Protein AF-A0A2T4MWD7-F1 (afdb_monomer_lite)

pLDDT: mean 83.99, std 10.73, range [50.56, 94.06]

Radius of gyration: 27.9 Å; chains: 1; bounding box: 57×41×71 Å

Structure (mmCIF, N/CA/C/O backbone):
data_AF-A0A2T4MWD7-F1
#
_entry.id   AF-A0A2T4MWD7-F1
#
loop_
_atom_site.group_PDB
_atom_site.id
_atom_site.type_symbol
_atom_site.label_atom_id
_atom_site.label_alt_id
_atom_site.label_comp_id
_atom_site.label_asym_id
_atom_site.label_entity_id
_atom_site.label_seq_id
_atom_site.pdbx_PDB_ins_code
_atom_site.Cartn_x
_atom_site.Cartn_y
_atom_site.Cartn_z
_atom_site.occupancy
_atom_site.B_iso_or_equiv
_atom_site.auth_seq_id
_atom_site.auth_comp_id
_atom_site.auth_asym_id
_atom_site.auth_atom_id
_atom_site.pdbx_PDB_model_num
ATOM 1 N N . MET A 1 1 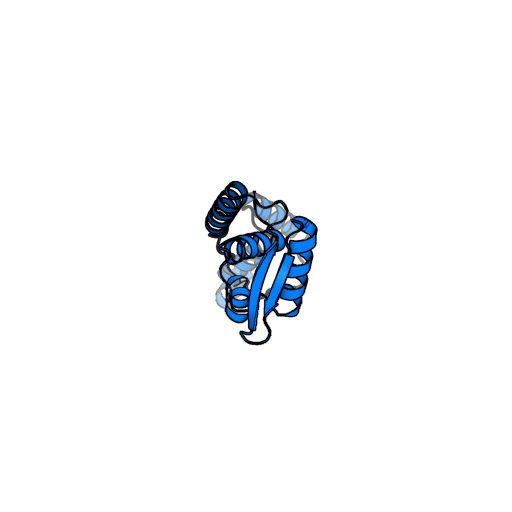? -6.418 10.142 -11.401 1.00 56.19 1 MET A N 1
ATOM 2 C CA . MET A 1 1 ? -5.243 10.464 -10.544 1.00 56.19 1 MET A CA 1
ATOM 3 C C . MET A 1 1 ? -4.955 9.234 -9.703 1.00 56.19 1 MET A C 1
ATOM 5 O O . MET A 1 1 ? -5.845 8.794 -8.987 1.00 56.19 1 MET A O 1
ATOM 9 N N . LYS A 1 2 ? -3.748 8.664 -9.788 1.00 75.88 2 LYS A N 1
ATOM 10 C CA . LYS A 1 2 ? -3.423 7.422 -9.076 1.00 75.88 2 LYS A CA 1
ATOM 11 C C . LYS A 1 2 ? -3.318 7.678 -7.568 1.00 75.88 2 LYS A C 1
ATOM 13 O O . LYS A 1 2 ? -2.532 8.523 -7.147 1.00 75.88 2 LYS A O 1
ATOM 18 N N . LEU A 1 3 ? -4.086 6.944 -6.760 1.00 82.38 3 LEU A N 1
ATOM 19 C CA . LEU A 1 3 ? -3.954 6.984 -5.303 1.00 82.38 3 LEU A CA 1
ATOM 20 C C . LEU A 1 3 ? -2.610 6.378 -4.884 1.00 82.38 3 LEU A C 1
ATOM 22 O O . LEU A 1 3 ? -2.203 5.325 -5.382 1.00 82.38 3 LEU A O 1
ATOM 26 N N . SER A 1 4 ? -1.936 7.021 -3.934 1.00 88.06 4 SER A N 1
ATOM 27 C CA . SER A 1 4 ? -0.777 6.429 -3.264 1.00 88.06 4 SER A CA 1
ATOM 28 C C . SER A 1 4 ? -1.198 5.261 -2.368 1.00 88.06 4 SER A C 1
ATOM 30 O O . SER A 1 4 ? -2.319 5.211 -1.861 1.00 88.06 4 SER A O 1
ATOM 32 N N . THR A 1 5 ? -0.272 4.345 -2.080 1.00 86.75 5 THR A N 1
ATOM 33 C CA . THR A 1 5 ? -0.523 3.213 -1.171 1.00 86.75 5 THR A CA 1
ATOM 34 C C . THR A 1 5 ? -0.964 3.671 0.224 1.00 86.75 5 THR A C 1
ATOM 36 O O . THR A 1 5 ? -1.766 2.999 0.870 1.00 86.75 5 THR A O 1
ATOM 39 N N . LYS A 1 6 ? -0.474 4.834 0.683 1.00 89.12 6 LYS A N 1
ATOM 40 C CA . LYS A 1 6 ? -0.935 5.475 1.923 1.00 89.12 6 LYS A CA 1
ATOM 41 C C . LYS A 1 6 ? -2.422 5.834 1.827 1.00 89.12 6 LYS A C 1
ATOM 43 O O . LYS A 1 6 ? -3.205 5.398 2.666 1.00 89.12 6 LYS A O 1
ATOM 48 N N . GLN A 1 7 ? -2.809 6.583 0.794 1.00 90.44 7 GLN A N 1
ATOM 49 C CA . GLN A 1 7 ? -4.192 7.033 0.604 1.00 90.44 7 GLN A CA 1
ATOM 50 C C . GLN A 1 7 ? -5.163 5.859 0.455 1.00 90.44 7 GLN A C 1
ATOM 52 O O . GLN A 1 7 ? -6.233 5.880 1.050 1.00 90.44 7 GLN A O 1
ATOM 57 N N . ILE A 1 8 ? -4.766 4.798 -0.257 1.00 90.69 8 ILE A N 1
ATOM 58 C CA . ILE A 1 8 ? -5.577 3.578 -0.391 1.00 90.69 8 ILE A CA 1
ATOM 59 C C . ILE A 1 8 ? -5.897 2.984 0.985 1.00 90.69 8 ILE A C 1
ATOM 61 O O . ILE A 1 8 ? -7.054 2.676 1.266 1.00 90.69 8 ILE A O 1
ATOM 65 N N . ARG A 1 9 ? -4.891 2.844 1.860 1.00 92.94 9 ARG A N 1
ATOM 66 C CA . ARG A 1 9 ? -5.092 2.289 3.206 1.00 92.94 9 ARG A CA 1
ATOM 67 C C . ARG A 1 9 ? -5.963 3.183 4.079 1.00 92.94 9 ARG A C 1
ATOM 69 O O . ARG A 1 9 ? -6.847 2.666 4.752 1.00 92.94 9 ARG A O 1
ATOM 76 N N . LEU A 1 10 ? -5.750 4.498 4.043 1.00 92.56 10 LEU A N 1
ATOM 77 C CA . LEU A 1 10 ? -6.562 5.444 4.811 1.00 92.56 10 LEU A CA 1
ATOM 78 C C . LEU A 1 10 ? -8.024 5.443 4.360 1.00 92.56 10 LEU A C 1
ATOM 80 O O . LEU A 1 10 ? -8.916 5.386 5.199 1.00 92.56 10 LEU A O 1
ATOM 84 N N . HIS A 1 11 ? -8.278 5.420 3.051 1.00 92.25 11 HIS A N 1
ATOM 85 C CA . HIS A 1 11 ? -9.635 5.338 2.510 1.00 92.25 11 HIS A CA 1
ATOM 86 C C . HIS A 1 11 ? -10.318 4.018 2.883 1.00 92.25 11 HIS A C 1
ATOM 88 O O . HIS A 1 11 ? -11.461 4.028 3.333 1.00 92.25 11 HIS A O 1
ATOM 94 N N . LYS A 1 12 ? -9.616 2.880 2.768 1.00 92.38 12 LYS A N 1
ATOM 95 C CA . LYS A 1 12 ? -10.133 1.578 3.223 1.00 92.38 12 LYS A CA 1
ATOM 96 C C . LYS A 1 12 ? -10.471 1.592 4.719 1.00 92.38 12 LYS A C 1
ATOM 98 O O . LYS A 1 12 ? -11.544 1.139 5.103 1.00 92.38 12 LYS A O 1
ATOM 103 N N . LEU A 1 13 ? -9.584 2.140 5.552 1.00 92.44 13 LEU A N 1
ATOM 104 C CA . LEU A 1 13 ? -9.787 2.236 6.998 1.00 92.44 13 LEU A CA 1
ATOM 105 C C . LEU A 1 13 ? -10.999 3.109 7.353 1.00 92.44 13 LEU A C 1
ATOM 107 O O . LEU A 1 13 ? -11.821 2.701 8.172 1.00 92.44 13 LEU A O 1
ATOM 111 N N . ALA A 1 14 ? -11.139 4.269 6.704 1.00 91.25 14 ALA A N 1
ATOM 112 C CA . ALA A 1 14 ? -12.279 5.165 6.880 1.00 91.25 14 ALA A CA 1
ATOM 113 C C . ALA A 1 14 ? -13.599 4.461 6.542 1.00 91.25 14 ALA A C 1
ATOM 115 O O . ALA A 1 14 ? -14.538 4.485 7.332 1.00 91.25 14 ALA A O 1
ATOM 116 N N . ILE A 1 15 ? -13.651 3.768 5.401 1.00 90.94 15 ILE A N 1
ATOM 117 C CA . ILE A 1 15 ? -14.848 3.043 4.955 1.00 90.94 15 ILE A CA 1
ATOM 118 C C . ILE A 1 15 ? -15.242 1.941 5.947 1.00 90.94 15 ILE A C 1
ATOM 120 O O . ILE A 1 15 ? -16.430 1.766 6.202 1.00 90.94 15 ILE A O 1
ATOM 124 N N . LEU A 1 16 ? -14.271 1.218 6.515 1.00 90.75 16 LEU A N 1
ATOM 125 C CA . LEU A 1 16 ? -14.534 0.148 7.483 1.00 90.75 16 LEU A CA 1
ATOM 126 C C . LEU A 1 16 ? -15.041 0.672 8.832 1.00 90.75 16 LEU A C 1
ATOM 128 O O . LEU A 1 16 ? -15.910 0.052 9.435 1.00 90.75 16 LEU A O 1
ATOM 132 N N . LEU A 1 17 ? -14.479 1.778 9.324 1.00 88.50 17 LEU A N 1
ATOM 133 C CA . LEU A 1 17 ? -14.745 2.275 10.678 1.00 88.50 17 LEU A CA 1
ATOM 134 C C . LEU A 1 17 ? -15.902 3.284 10.744 1.00 88.50 17 LEU A C 1
ATOM 136 O O . LEU A 1 17 ? -16.563 3.391 11.777 1.00 88.50 17 LEU A O 1
ATOM 140 N N . CYS A 1 18 ? -16.184 4.027 9.668 1.00 82.56 18 CYS A N 1
ATOM 141 C CA . CYS A 1 18 ? -17.239 5.049 9.666 1.00 82.56 18 CYS A CA 1
ATOM 142 C C . CYS A 1 18 ? -18.669 4.489 9.660 1.00 82.56 18 CYS A C 1
ATOM 144 O O . CYS A 1 18 ? -19.600 5.255 9.936 1.00 82.56 18 CYS A O 1
ATOM 146 N N . ASP A 1 19 ? -18.834 3.183 9.434 1.00 77.56 19 ASP A N 1
ATOM 147 C CA . ASP A 1 19 ? -20.104 2.456 9.582 1.00 77.56 19 ASP A CA 1
ATOM 148 C C . ASP A 1 19 ? -20.550 2.348 11.058 1.00 77.56 19 ASP A C 1
ATOM 150 O O . ASP A 1 19 ? -21.654 1.916 11.366 1.00 77.56 19 ASP A O 1
ATOM 154 N N . GLY A 1 20 ? -19.694 2.759 12.006 1.00 70.94 20 GLY A N 1
ATOM 155 C CA . GLY A 1 20 ? -19.999 2.797 13.442 1.00 70.94 20 GLY A CA 1
ATOM 156 C C . GLY A 1 20 ? -19.984 1.427 14.123 1.00 70.94 20 GLY A C 1
ATOM 157 O O . GLY A 1 20 ? -20.018 1.351 15.350 1.00 70.94 20 GLY A O 1
ATOM 158 N N . ALA A 1 21 ? -19.883 0.350 13.346 1.00 81.19 21 ALA A N 1
ATOM 159 C CA . ALA A 1 21 ? -19.723 -0.999 13.848 1.00 81.19 21 ALA A CA 1
ATOM 160 C C . ALA A 1 21 ? -18.309 -1.241 14.392 1.00 81.19 21 ALA A C 1
ATOM 162 O O . ALA A 1 21 ? -17.310 -0.679 13.942 1.00 81.19 21 ALA A O 1
ATOM 163 N N . GLU A 1 22 ? -18.234 -2.137 15.365 1.00 87.25 22 GLU A N 1
ATOM 164 C CA . GLU A 1 22 ? -16.977 -2.644 15.887 1.00 87.25 22 GLU A CA 1
ATOM 165 C C . GLU A 1 22 ? -16.356 -3.634 14.891 1.00 87.25 22 GLU A C 1
ATOM 167 O O . GLU A 1 22 ? -16.990 -4.613 14.489 1.00 87.25 22 GLU A O 1
ATOM 172 N N . VAL A 1 23 ? -15.102 -3.402 14.497 1.00 90.69 23 VAL A N 1
ATOM 173 C CA . VAL A 1 23 ? -14.417 -4.212 13.481 1.00 90.69 23 VAL A CA 1
ATOM 174 C C . VAL A 1 23 ? -13.199 -4.899 14.092 1.00 90.69 23 VAL A C 1
ATOM 176 O O . VAL A 1 23 ? -12.322 -4.254 14.660 1.00 90.69 23 VAL A O 1
ATOM 179 N N . LYS A 1 24 ? -13.121 -6.230 13.978 1.00 91.81 24 LYS A N 1
ATOM 180 C CA . LYS A 1 24 ? -11.985 -7.021 14.485 1.00 91.81 24 LYS A CA 1
ATOM 181 C C . LYS A 1 24 ? -10.661 -6.597 13.844 1.00 91.81 24 LYS A C 1
ATOM 183 O O . LYS A 1 24 ? -10.602 -6.394 12.633 1.00 91.81 24 LYS A O 1
ATOM 188 N N . SER A 1 25 ? -9.594 -6.563 14.643 1.00 89.56 25 SER A N 1
ATOM 189 C CA . SER A 1 25 ? -8.232 -6.213 14.213 1.00 89.56 25 SER A CA 1
ATOM 190 C C . SER A 1 25 ? -7.770 -7.032 13.003 1.00 89.56 25 SER A C 1
ATOM 192 O O . SER A 1 25 ? -7.317 -6.478 12.004 1.00 89.56 25 SER A O 1
ATOM 194 N N . GLU A 1 26 ? -7.975 -8.351 13.052 1.00 89.56 26 GLU A N 1
ATOM 195 C CA . GLU A 1 26 ? -7.609 -9.282 11.977 1.00 89.56 26 GLU A CA 1
ATOM 196 C C . GLU A 1 26 ? -8.298 -8.943 10.652 1.00 89.56 26 GLU A C 1
ATOM 198 O O . GLU A 1 26 ? -7.660 -8.945 9.603 1.00 89.56 26 GLU A O 1
ATOM 203 N N . ARG A 1 27 ? -9.586 -8.577 10.703 1.00 91.19 27 ARG A N 1
ATOM 204 C CA . ARG A 1 27 ? -10.356 -8.187 9.516 1.00 91.19 27 ARG A CA 1
ATOM 205 C C . ARG A 1 27 ? -9.820 -6.895 8.907 1.00 91.19 27 ARG A C 1
ATOM 207 O O . ARG A 1 27 ? -9.707 -6.806 7.690 1.00 91.19 27 ARG A O 1
ATOM 214 N N . ILE A 1 28 ? -9.480 -5.909 9.739 1.00 91.44 28 ILE A N 1
ATOM 215 C CA . ILE A 1 28 ? -8.918 -4.641 9.259 1.00 91.44 28 ILE A CA 1
ATOM 216 C C . ILE A 1 28 ? -7.556 -4.888 8.608 1.00 91.44 28 ILE A C 1
ATOM 218 O O . ILE A 1 28 ? -7.326 -4.438 7.490 1.00 91.44 28 ILE A O 1
ATOM 222 N N . MET A 1 29 ? -6.663 -5.631 9.267 1.00 90.06 29 MET A N 1
ATOM 223 C CA . MET A 1 29 ? -5.332 -5.921 8.722 1.00 90.06 29 MET A CA 1
ATOM 224 C C . MET A 1 29 ? -5.394 -6.735 7.424 1.00 90.06 29 MET A C 1
ATOM 226 O O . MET A 1 29 ? -4.625 -6.450 6.507 1.00 90.06 29 MET A O 1
ATOM 230 N N . ALA A 1 30 ? -6.328 -7.688 7.318 1.00 90.06 30 ALA A N 1
ATOM 231 C CA . ALA A 1 30 ? -6.564 -8.444 6.091 1.00 90.06 30 ALA A CA 1
ATOM 232 C C . ALA A 1 30 ? -7.042 -7.538 4.944 1.00 90.06 30 ALA A C 1
ATOM 234 O O . ALA A 1 30 ? -6.477 -7.584 3.857 1.00 90.06 30 ALA A O 1
ATOM 235 N N . GLU A 1 31 ? -8.018 -6.659 5.189 1.00 89.88 31 GLU A N 1
ATOM 236 C CA . GLU A 1 31 ? -8.557 -5.757 4.159 1.00 89.88 31 GLU A CA 1
ATOM 237 C C . GLU A 1 31 ? -7.539 -4.685 3.723 1.00 89.88 31 GLU A C 1
ATOM 239 O O . GLU A 1 31 ? -7.505 -4.263 2.561 1.00 89.88 31 GLU A O 1
ATOM 244 N N . LEU A 1 32 ? -6.695 -4.222 4.652 1.00 90.00 32 LEU A N 1
ATOM 245 C CA . LEU A 1 32 ? -5.624 -3.260 4.383 1.00 90.00 32 LEU A CA 1
ATOM 246 C C . LEU A 1 32 ? -4.355 -3.907 3.803 1.00 90.00 32 LEU A C 1
ATOM 248 O O . LEU A 1 32 ? -3.480 -3.159 3.357 1.00 90.00 32 LEU A O 1
ATOM 252 N N . GLU A 1 33 ? -4.259 -5.242 3.809 1.00 89.25 33 GLU A N 1
ATOM 253 C CA . GLU A 1 33 ? -3.103 -6.031 3.355 1.00 89.25 33 GLU A CA 1
ATOM 254 C C . GLU A 1 33 ? -1.779 -5.525 3.959 1.00 89.25 33 GLU A C 1
ATOM 256 O O . GLU A 1 33 ? -0.793 -5.278 3.259 1.00 89.25 33 GLU A O 1
ATOM 261 N N . CYS A 1 34 ? -1.759 -5.284 5.274 1.00 89.81 34 CYS A N 1
ATOM 262 C CA . CYS A 1 34 ? -0.618 -4.652 5.933 1.00 89.81 34 CYS A CA 1
ATOM 263 C C . CYS A 1 34 ? -0.153 -5.383 7.197 1.00 89.81 34 CYS A C 1
ATOM 265 O O . CYS A 1 34 ? -0.894 -6.113 7.849 1.00 89.81 34 CYS A O 1
ATOM 267 N N . SER A 1 35 ? 1.120 -5.180 7.540 1.00 91.19 35 SER A N 1
ATOM 268 C CA . SER A 1 35 ? 1.722 -5.712 8.762 1.00 91.19 35 SER A CA 1
ATOM 269 C C . SER A 1 35 ? 1.288 -4.907 9.990 1.00 91.19 35 SER A C 1
ATOM 271 O O . SER A 1 35 ? 1.008 -3.713 9.884 1.00 91.19 35 SER A O 1
ATOM 273 N N . ALA A 1 36 ? 1.321 -5.521 11.175 1.00 88.38 36 ALA A N 1
ATOM 274 C CA . ALA A 1 36 ? 1.009 -4.857 12.445 1.00 88.38 36 ALA A CA 1
ATOM 275 C C . ALA A 1 36 ? 1.696 -3.480 12.649 1.00 88.38 36 ALA A C 1
ATOM 277 O O . ALA A 1 36 ? 0.993 -2.522 12.970 1.00 88.38 36 ALA A O 1
ATOM 278 N N . PRO A 1 37 ? 3.017 -3.295 12.406 1.00 92.75 37 PRO A N 1
ATOM 279 C CA . PRO A 1 37 ? 3.638 -1.971 12.538 1.00 92.75 37 PRO A CA 1
ATOM 280 C C . PRO A 1 37 ? 3.101 -0.957 11.517 1.00 92.75 37 PRO A C 1
ATOM 282 O O . PRO A 1 37 ? 2.946 0.225 11.828 1.00 92.75 37 PRO A O 1
ATOM 285 N N . THR A 1 38 ? 2.766 -1.413 10.307 1.00 92.50 38 THR A N 1
ATOM 286 C CA . THR A 1 38 ? 2.159 -0.564 9.272 1.00 92.50 38 THR A CA 1
ATOM 287 C C . THR A 1 38 ? 0.739 -0.166 9.655 1.00 92.50 38 THR A C 1
ATOM 289 O O . THR A 1 38 ? 0.333 0.971 9.414 1.00 92.50 38 THR A O 1
ATOM 292 N N . PHE A 1 39 ? -0.009 -1.070 10.282 1.00 92.75 39 PHE A N 1
ATOM 293 C CA . PHE A 1 39 ? -1.348 -0.795 10.775 1.00 92.75 39 PHE A CA 1
ATOM 294 C C . PHE A 1 39 ? -1.338 0.259 11.889 1.00 92.75 39 PHE A C 1
ATOM 296 O O . PHE A 1 39 ? -2.045 1.258 11.774 1.00 92.75 39 PHE A O 1
ATOM 303 N N . THR A 1 40 ? -0.460 0.130 12.891 1.00 92.19 40 THR A N 1
ATOM 304 C CA . THR A 1 40 ? -0.292 1.146 13.950 1.00 92.19 40 THR A CA 1
ATOM 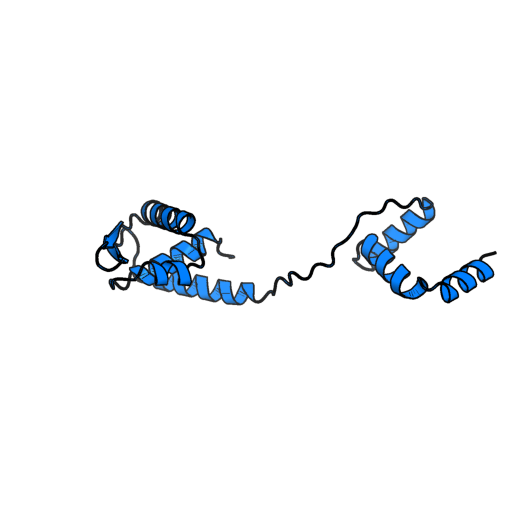305 C C . THR A 1 40 ? 0.055 2.517 13.372 1.00 92.19 40 THR A C 1
ATOM 307 O O . THR A 1 40 ? -0.507 3.534 13.780 1.00 92.19 40 THR A O 1
ATOM 310 N N . ARG A 1 41 ? 0.943 2.555 12.373 1.00 94.06 41 ARG A N 1
ATOM 311 C CA . ARG A 1 41 ? 1.267 3.793 11.657 1.00 94.06 41 ARG A CA 1
ATOM 312 C C . ARG A 1 41 ? 0.057 4.356 10.909 1.00 94.06 41 ARG A C 1
ATOM 314 O O . ARG A 1 41 ? -0.181 5.555 10.977 1.00 94.06 41 ARG A O 1
ATOM 321 N N . THR A 1 42 ? -0.720 3.502 10.247 1.00 93.94 42 THR A N 1
ATOM 322 C CA . THR A 1 42 ? -1.928 3.911 9.513 1.00 93.94 42 THR A CA 1
ATOM 323 C C . THR A 1 42 ? -2.977 4.499 10.461 1.00 93.94 42 THR A C 1
ATOM 325 O O . THR A 1 42 ? -3.583 5.507 10.125 1.00 93.94 42 THR A O 1
ATOM 328 N N . LEU A 1 43 ? -3.151 3.942 11.667 1.00 92.88 43 LEU A N 1
ATOM 329 C CA . LEU A 1 43 ? -4.032 4.514 12.696 1.00 92.88 43 LEU A CA 1
ATOM 330 C C . LEU A 1 43 ? -3.570 5.909 13.139 1.00 92.88 43 LEU A C 1
ATOM 332 O O . LEU A 1 43 ? -4.394 6.808 13.302 1.00 92.88 43 LEU A O 1
ATOM 336 N N . ARG A 1 44 ? -2.256 6.108 13.306 1.00 93.75 44 ARG A N 1
ATOM 337 C CA . ARG A 1 44 ? -1.692 7.421 13.648 1.00 93.75 44 ARG A CA 1
ATOM 338 C C . ARG A 1 44 ? -1.936 8.440 12.537 1.00 93.75 44 ARG A C 1
ATOM 340 O O . ARG A 1 44 ? -2.424 9.528 12.809 1.00 93.75 44 ARG A O 1
ATOM 347 N N . GLU A 1 45 ? -1.657 8.055 11.295 1.00 93.69 45 GLU A N 1
ATOM 348 C CA . GLU A 1 45 ? -1.896 8.885 10.110 1.00 93.69 45 GLU A CA 1
ATOM 349 C C . GLU A 1 45 ? -3.390 9.203 9.940 1.00 93.69 45 GLU A C 1
ATOM 351 O O . GLU A 1 45 ? -3.738 10.321 9.582 1.00 93.69 45 GLU A O 1
ATOM 356 N N . PHE A 1 46 ? -4.282 8.259 10.252 1.00 92.44 46 PHE A N 1
ATOM 357 C CA . PHE A 1 46 ? -5.730 8.468 10.219 1.00 92.44 46 PHE A CA 1
ATOM 358 C C . PHE A 1 46 ? -6.187 9.517 11.241 1.00 92.44 46 PHE A C 1
ATOM 360 O O . PHE A 1 46 ? -7.001 10.382 10.916 1.00 92.44 46 PHE A O 1
ATOM 367 N N . LYS A 1 47 ? -5.607 9.495 12.448 1.00 92.12 47 LYS A N 1
ATOM 368 C CA . LYS A 1 47 ? -5.836 10.532 13.461 1.00 92.12 47 LYS A CA 1
ATOM 369 C C . LYS A 1 47 ? -5.278 11.890 13.033 1.00 92.12 47 LYS A C 1
ATOM 371 O O . LYS A 1 47 ? -5.968 12.891 13.179 1.00 92.12 47 LYS A O 1
ATOM 376 N N . GLU A 1 48 ? -4.054 11.930 12.513 1.00 92.12 48 GLU A N 1
ATOM 377 C CA . GLU A 1 48 ? -3.398 13.168 12.068 1.00 92.12 48 GLU A CA 1
ATOM 378 C C . GLU A 1 48 ? -4.129 13.827 10.886 1.00 92.12 48 GLU A C 1
ATOM 380 O O . GLU A 1 48 ? -4.266 15.045 10.854 1.00 92.12 48 GLU A O 1
ATOM 385 N N . GLU A 1 49 ? -4.603 13.034 9.922 1.00 91.12 49 GLU A N 1
ATOM 386 C CA . GLU A 1 49 ? -5.168 13.537 8.664 1.00 91.12 49 GLU A CA 1
ATOM 387 C C . GLU A 1 49 ? -6.639 13.945 8.794 1.00 91.12 49 GLU A C 1
ATOM 389 O O . GLU A 1 49 ? -7.054 14.936 8.198 1.00 91.12 49 GLU A O 1
ATOM 394 N N . TYR A 1 50 ? -7.422 13.211 9.590 1.00 89.81 50 TYR A N 1
ATOM 395 C CA . TYR A 1 50 ? -8.869 13.424 9.691 1.00 89.81 50 TYR A CA 1
ATOM 396 C C . TYR A 1 50 ? -9.336 13.893 11.073 1.00 89.81 50 TYR A C 1
ATOM 398 O O . TYR A 1 50 ? -10.526 14.142 11.263 1.00 89.81 50 TYR A O 1
ATOM 406 N N . GLY A 1 51 ? -8.445 13.968 12.067 1.00 88.50 51 GLY A N 1
ATOM 407 C CA . GLY A 1 51 ? -8.841 14.193 13.461 1.00 88.50 51 GLY A CA 1
ATOM 408 C C . GLY A 1 51 ? -9.704 13.060 14.030 1.00 88.50 51 GLY A C 1
ATOM 409 O O . GLY A 1 51 ? -10.403 13.255 15.022 1.00 88.50 51 GLY A O 1
ATOM 410 N N . ALA A 1 52 ? -9.703 11.893 13.381 1.00 89.88 52 ALA A N 1
ATOM 411 C CA . ALA A 1 52 ? -10.533 10.761 13.756 1.00 89.88 52 ALA A CA 1
ATOM 412 C C . ALA A 1 52 ? -9.907 9.985 14.924 1.00 89.88 52 ALA A C 1
ATOM 414 O O . ALA A 1 52 ? -8.697 9.750 14.964 1.00 89.88 52 ALA A O 1
ATOM 415 N N . GLU A 1 53 ? -10.733 9.549 15.872 1.00 89.94 53 GLU A N 1
ATOM 416 C CA . GLU A 1 53 ? -10.276 8.806 17.048 1.00 89.94 53 GLU A CA 1
ATOM 417 C C . GLU A 1 53 ? -10.838 7.391 17.058 1.00 89.94 53 GLU A C 1
ATOM 419 O O . GLU A 1 53 ? -12.050 7.185 16.975 1.00 89.94 53 GLU A O 1
ATOM 424 N N . VAL A 1 54 ? -9.944 6.410 17.189 1.00 90.81 54 VAL A N 1
ATOM 425 C CA . VAL A 1 54 ? -10.267 4.981 17.169 1.00 90.81 54 VAL A CA 1
ATOM 426 C C . VAL A 1 54 ? -9.853 4.360 18.501 1.00 90.81 54 VAL A C 1
ATOM 428 O O . VAL A 1 54 ? -8.692 4.464 18.897 1.00 90.81 54 VAL A O 1
ATOM 431 N N . ALA A 1 55 ? -10.783 3.691 19.183 1.00 90.31 55 ALA A N 1
ATOM 432 C CA . ALA A 1 55 ? -10.487 2.910 20.383 1.00 90.31 55 ALA A CA 1
ATOM 433 C C . ALA A 1 55 ? -10.232 1.449 20.037 1.00 90.31 55 ALA A C 1
ATOM 435 O O . ALA A 1 55 ? -10.922 0.872 19.198 1.00 90.31 55 ALA A O 1
ATOM 436 N N . TYR A 1 56 ? -9.296 0.841 20.763 1.00 92.25 56 TYR A N 1
ATOM 437 C CA . TYR A 1 56 ? -9.085 -0.599 20.757 1.00 92.25 56 TYR A CA 1
ATOM 438 C C . TYR A 1 56 ? -9.783 -1.247 21.955 1.00 92.25 56 TYR A C 1
ATOM 440 O O . TYR A 1 56 ? -9.485 -0.923 23.107 1.00 92.25 56 TYR A O 1
ATOM 448 N N . LYS A 1 57 ? -10.679 -2.200 21.700 1.00 90.12 57 LYS A N 1
ATOM 449 C CA . LYS A 1 57 ? -11.284 -3.036 22.737 1.00 90.12 57 LYS A CA 1
ATOM 450 C C . LYS A 1 57 ? -10.486 -4.324 22.872 1.00 90.12 57 LYS A C 1
ATOM 452 O O . LYS A 1 57 ? -10.544 -5.212 22.027 1.00 90.12 57 LYS A O 1
ATOM 457 N N . LYS A 1 58 ? -9.759 -4.448 23.985 1.00 89.12 58 LYS A N 1
ATOM 458 C CA . LYS A 1 58 ? -8.902 -5.613 24.261 1.00 89.12 58 LYS A CA 1
ATOM 459 C C . LYS A 1 58 ? -9.691 -6.923 24.387 1.00 89.12 58 LYS A C 1
ATOM 461 O O . LYS A 1 58 ? -9.184 -7.955 23.967 1.00 89.12 58 LYS A O 1
ATOM 466 N N . ALA A 1 59 ? -10.909 -6.876 24.934 1.00 86.00 59 ALA A N 1
ATOM 467 C CA . ALA A 1 59 ? -11.742 -8.060 25.167 1.00 86.00 59 ALA A CA 1
ATOM 468 C C . ALA A 1 59 ? -12.185 -8.751 23.865 1.00 86.00 59 ALA A C 1
ATOM 470 O O . ALA A 1 59 ? -12.213 -9.973 23.790 1.00 86.00 59 ALA A O 1
ATOM 471 N N . SER A 1 60 ? -12.497 -7.966 22.837 1.00 85.25 60 SER A N 1
ATOM 472 C CA . SER A 1 60 ? -12.978 -8.433 21.533 1.00 85.25 60 SER A CA 1
ATOM 473 C C . SER A 1 60 ? -11.937 -8.301 20.417 1.00 85.25 60 SER A C 1
ATOM 475 O O . SER A 1 60 ? -12.227 -8.635 19.268 1.00 85.25 60 SER A O 1
ATOM 477 N N . GLN A 1 61 ? -10.728 -7.832 20.754 1.00 90.00 61 GLN A N 1
ATOM 478 C CA . GLN A 1 61 ? -9.619 -7.571 19.831 1.00 90.00 61 GLN A CA 1
ATOM 479 C C . GLN A 1 61 ? -10.053 -6.766 18.601 1.00 90.00 61 GLN A C 1
ATOM 481 O O . GLN A 1 61 ? -9.753 -7.099 17.451 1.00 90.00 61 GLN A O 1
ATOM 486 N N . SER A 1 62 ? -10.798 -5.698 18.845 1.00 90.38 62 SER A N 1
ATOM 487 C CA . SER A 1 62 ? -11.491 -4.942 17.811 1.00 90.38 62 SER A CA 1
ATOM 488 C C . SER A 1 62 ? -11.258 -3.447 17.948 1.00 90.38 62 SER A C 1
ATOM 490 O O . SER A 1 62 ? -10.824 -2.945 18.987 1.00 90.38 62 SER A O 1
ATOM 492 N N . TYR A 1 63 ? -11.562 -2.737 16.872 1.00 91.56 63 TYR A N 1
ATOM 493 C CA . TYR A 1 63 ? -11.483 -1.296 16.791 1.00 91.56 63 TYR A CA 1
ATOM 494 C C . TYR A 1 63 ? -12.870 -0.713 16.569 1.00 91.56 63 TYR A C 1
ATOM 496 O O . TYR A 1 63 ? -13.663 -1.231 15.782 1.00 91.56 63 TYR A O 1
ATOM 504 N N . VAL A 1 64 ? -13.147 0.377 17.273 1.00 91.00 64 VAL A N 1
ATOM 505 C CA . VAL A 1 64 ? -14.379 1.150 17.137 1.00 91.00 64 VAL A CA 1
ATOM 506 C C . VAL A 1 64 ? -14.030 2.616 16.941 1.00 91.00 64 VAL A C 1
ATOM 508 O O . VAL A 1 64 ? -13.121 3.143 17.588 1.00 91.00 64 VAL A O 1
ATOM 511 N N . LEU A 1 65 ? -14.746 3.273 16.034 1.00 90.69 65 LEU A N 1
ATOM 512 C CA . LEU A 1 65 ? -14.607 4.703 15.817 1.00 90.69 65 LEU A CA 1
ATOM 513 C C . LEU A 1 65 ? -15.333 5.457 16.934 1.00 90.69 65 LEU A C 1
ATOM 515 O O . LEU A 1 65 ? -16.543 5.319 17.085 1.00 90.69 65 LEU A O 1
ATOM 519 N N . ILE A 1 66 ? -14.591 6.239 17.714 1.00 89.06 66 ILE A N 1
ATOM 520 C CA . ILE A 1 66 ? -15.145 7.090 18.775 1.00 89.06 66 ILE A CA 1
ATOM 521 C C . ILE A 1 66 ? -15.532 8.448 18.196 1.00 89.06 66 ILE A C 1
ATOM 523 O O . ILE A 1 66 ? -16.605 8.968 18.483 1.00 89.06 66 ILE A O 1
ATOM 527 N N . ASN A 1 67 ? -14.653 9.014 17.368 1.00 87.69 67 ASN A N 1
ATOM 528 C CA . ASN A 1 67 ? -14.847 10.323 16.765 1.00 87.69 67 ASN A CA 1
ATOM 529 C C . ASN A 1 67 ? -14.534 10.260 15.270 1.00 87.69 67 ASN A C 1
ATOM 531 O O . ASN A 1 67 ? -13.468 9.788 14.872 1.00 87.69 67 ASN A O 1
ATOM 535 N N . LYS A 1 68 ? -15.470 10.745 14.450 1.00 84.00 68 LYS A N 1
ATOM 536 C CA . LYS A 1 68 ? -15.335 10.822 12.989 1.00 84.00 68 LYS A CA 1
ATOM 537 C C . LYS A 1 68 ? -14.447 11.988 12.536 1.00 84.00 68 LYS A C 1
ATOM 539 O O . LYS A 1 68 ? -14.008 11.987 11.389 1.00 84.00 68 LYS A O 1
ATOM 544 N N . GLY A 1 69 ? -14.150 12.942 13.420 1.00 88.12 69 GLY A N 1
ATOM 545 C CA . GLY A 1 69 ? -13.348 14.116 13.092 1.00 88.12 69 GLY A CA 1
ATOM 546 C C . GLY A 1 69 ? -14.013 14.939 11.988 1.00 88.12 69 GLY A C 1
ATOM 547 O O . GLY A 1 69 ? -15.185 15.289 12.107 1.00 88.12 69 GLY A O 1
ATOM 548 N N . VAL A 1 70 ? -13.279 15.215 10.909 1.00 87.38 70 VAL A N 1
ATOM 549 C CA . VAL A 1 70 ? -13.782 15.986 9.754 1.00 87.38 70 VAL A CA 1
ATOM 550 C C . VAL A 1 70 ? -14.440 15.130 8.664 1.00 87.38 70 VAL A C 1
ATOM 552 O O . VAL A 1 70 ? -14.883 15.678 7.662 1.00 87.38 70 VAL A O 1
ATOM 555 N N . ILE A 1 71 ? -14.504 13.803 8.830 1.00 86.00 71 ILE A N 1
ATOM 556 C CA . ILE A 1 71 ? -15.025 12.900 7.794 1.00 86.00 71 ILE A CA 1
ATOM 557 C C . ILE A 1 71 ? -16.549 13.021 7.708 1.00 86.00 71 ILE A C 1
ATOM 559 O O . ILE A 1 71 ? -17.263 12.614 8.631 1.00 86.00 71 ILE A O 1
ATOM 563 N N . ILE A 1 72 ? -17.050 13.500 6.567 1.00 86.62 72 ILE A N 1
ATOM 564 C CA . ILE A 1 72 ? -18.486 13.524 6.257 1.00 86.62 72 ILE A CA 1
ATOM 565 C C . ILE A 1 72 ? -18.898 12.343 5.370 1.00 86.62 72 ILE A C 1
ATOM 567 O O . ILE A 1 72 ? -18.080 11.713 4.701 1.00 86.62 72 ILE A O 1
ATOM 571 N N . SER A 1 73 ? -20.198 12.034 5.325 1.00 84.50 73 SER A N 1
ATOM 572 C CA . SER A 1 73 ? -20.720 10.921 4.513 1.00 84.50 73 SER A CA 1
ATOM 573 C C . SER A 1 73 ? -20.378 11.058 3.023 1.00 84.50 73 SER A C 1
ATOM 575 O O . SER A 1 73 ? -20.091 10.057 2.369 1.00 84.50 73 SER A O 1
ATOM 577 N N . GLN A 1 74 ? -20.331 12.291 2.503 1.00 86.88 74 GLN A N 1
ATOM 578 C CA . GLN A 1 74 ? -19.921 12.562 1.120 1.00 86.88 74 GLN A CA 1
ATOM 579 C C . GLN A 1 74 ? -18.458 12.175 0.867 1.00 86.88 74 GLN A C 1
ATOM 581 O O . GLN A 1 74 ? -18.143 11.640 -0.196 1.00 86.88 74 GLN A O 1
ATOM 586 N N . ASP A 1 75 ? -17.569 12.371 1.845 1.00 86.81 75 ASP A N 1
ATOM 587 C CA . ASP A 1 75 ? -16.166 11.978 1.714 1.00 86.81 75 ASP A CA 1
ATOM 588 C C . ASP A 1 75 ? -16.038 10.462 1.605 1.00 86.81 75 ASP A C 1
ATOM 590 O O . ASP A 1 75 ? -15.259 9.964 0.797 1.00 86.81 75 ASP A O 1
ATOM 594 N N . ILE A 1 76 ? -16.839 9.708 2.363 1.00 88.69 76 ILE A N 1
ATOM 595 C CA . ILE A 1 76 ? -16.848 8.241 2.298 1.00 88.69 76 ILE A CA 1
ATOM 596 C C . ILE A 1 76 ? -17.274 7.751 0.912 1.00 88.69 76 ILE A C 1
ATOM 598 O O . ILE A 1 76 ? -16.668 6.823 0.370 1.00 88.69 76 ILE A O 1
ATOM 602 N N . GLU A 1 77 ? -18.289 8.371 0.311 1.00 89.00 77 GLU A N 1
ATOM 603 C CA . GLU A 1 77 ? -18.709 8.049 -1.055 1.00 89.00 77 GLU A CA 1
ATOM 604 C C . GLU A 1 77 ? -17.612 8.373 -2.072 1.00 89.00 77 GLU A C 1
ATOM 606 O O . GLU A 1 77 ? -17.278 7.529 -2.908 1.00 89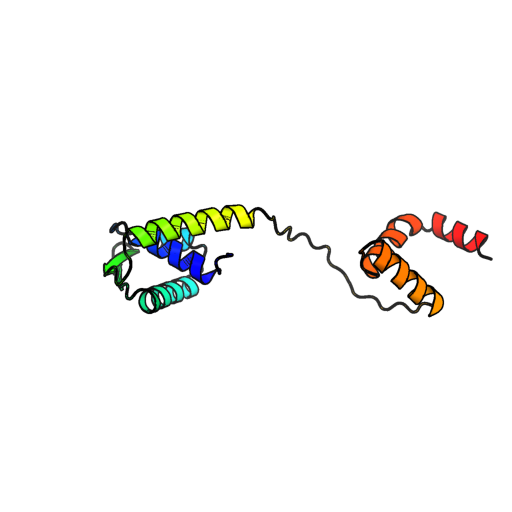.00 77 GLU A O 1
ATOM 611 N N . GLN A 1 78 ? -16.972 9.539 -1.954 1.00 88.81 78 GLN A N 1
ATOM 612 C CA . GLN A 1 78 ? -15.840 9.908 -2.807 1.00 88.81 78 GLN A CA 1
ATOM 613 C C . GLN A 1 78 ? -14.655 8.947 -2.643 1.00 88.81 78 GLN A C 1
ATOM 615 O O . GLN A 1 78 ? -14.052 8.535 -3.634 1.00 88.81 78 GLN A O 1
ATOM 620 N N . MET A 1 79 ? -14.329 8.538 -1.415 1.00 90.50 79 MET A N 1
ATOM 621 C CA . MET A 1 79 ? -13.275 7.560 -1.135 1.00 90.50 79 MET A CA 1
ATOM 622 C C . MET A 1 79 ? -13.578 6.206 -1.790 1.00 90.50 79 MET A C 1
ATOM 624 O O . MET A 1 79 ? -12.685 5.610 -2.397 1.00 90.50 79 MET A O 1
ATOM 628 N N . LYS A 1 80 ? -14.835 5.738 -1.730 1.00 89.25 80 LYS A N 1
ATOM 629 C CA . LYS A 1 80 ? -15.276 4.506 -2.410 1.00 89.25 80 LYS A CA 1
ATOM 630 C C . LYS A 1 80 ? -15.095 4.604 -3.925 1.00 89.25 80 LYS A C 1
ATOM 632 O O . LYS A 1 80 ? -14.549 3.677 -4.525 1.00 89.25 80 LYS A O 1
ATOM 637 N N . GLN A 1 81 ? -15.498 5.723 -4.532 1.00 88.31 81 GLN A N 1
ATOM 638 C CA . GLN A 1 81 ? -15.339 5.942 -5.973 1.00 88.31 81 GLN A CA 1
ATOM 639 C C . GLN A 1 81 ? -13.863 5.967 -6.384 1.00 88.31 81 GLN A C 1
ATOM 641 O O . GLN A 1 81 ? -13.463 5.228 -7.282 1.00 88.31 81 GLN A O 1
ATOM 646 N N . ARG A 1 82 ? -13.017 6.705 -5.656 1.00 88.12 82 ARG A N 1
ATOM 647 C CA . ARG A 1 82 ? -11.571 6.771 -5.933 1.00 88.12 82 ARG A CA 1
ATOM 648 C C . ARG A 1 82 ? -10.883 5.408 -5.811 1.00 88.12 82 ARG A C 1
ATOM 650 O O . ARG A 1 82 ? -9.987 5.098 -6.594 1.00 88.12 82 ARG A O 1
ATOM 657 N N . LEU A 1 83 ? -11.296 4.567 -4.858 1.00 88.06 83 LEU A N 1
ATOM 658 C CA . LEU A 1 83 ? -10.795 3.191 -4.751 1.00 88.06 83 LEU A CA 1
ATOM 659 C C . LEU A 1 83 ? -11.230 2.323 -5.939 1.00 88.06 83 LEU A C 1
ATOM 661 O O . LEU A 1 83 ? -10.440 1.510 -6.422 1.00 88.06 83 LEU A O 1
ATOM 665 N N . LEU A 1 84 ? -12.465 2.488 -6.418 1.00 86.19 84 LEU A N 1
ATOM 666 C CA . LEU A 1 84 ? -12.980 1.755 -7.574 1.00 86.19 84 LEU A CA 1
ATOM 667 C C . LEU A 1 84 ? -12.254 2.155 -8.867 1.00 86.19 84 LEU A C 1
ATOM 669 O O . LEU A 1 84 ? -11.858 1.285 -9.643 1.00 86.19 84 LEU A O 1
ATOM 673 N N . GLU A 1 85 ? -12.032 3.451 -9.076 1.00 83.50 85 GLU A N 1
ATOM 674 C CA . GLU A 1 85 ? -11.249 3.986 -10.197 1.00 83.50 85 GLU A CA 1
ATOM 675 C C . GLU A 1 85 ? -9.803 3.481 -10.163 1.00 83.50 85 GLU A C 1
ATOM 677 O O . GLU A 1 85 ? -9.284 3.011 -11.174 1.00 83.50 85 GLU A O 1
ATOM 682 N N . ASN A 1 86 ? -9.174 3.469 -8.983 1.00 81.06 86 ASN A N 1
ATOM 683 C CA . ASN A 1 86 ? -7.813 2.963 -8.832 1.00 81.06 86 ASN A CA 1
ATOM 684 C C . ASN A 1 86 ? -7.691 1.463 -9.147 1.00 81.06 86 ASN A C 1
ATOM 686 O O . ASN A 1 86 ? -6.696 1.047 -9.740 1.00 81.06 86 ASN A O 1
ATOM 690 N N . LYS A 1 87 ? -8.699 0.649 -8.801 1.00 75.50 87 LYS A N 1
ATOM 691 C CA . LYS A 1 87 ? -8.746 -0.769 -9.199 1.00 75.50 87 LYS A CA 1
ATOM 692 C C . LYS A 1 87 ? -8.830 -0.926 -10.720 1.00 75.50 87 LYS A C 1
ATOM 694 O O . LYS A 1 87 ? -8.127 -1.766 -11.268 1.00 75.50 87 LYS A O 1
ATOM 699 N N . LYS A 1 88 ? -9.636 -0.101 -11.399 1.00 69.31 88 LYS A N 1
ATOM 700 C CA . LYS A 1 88 ? -9.756 -0.118 -12.868 1.00 69.31 88 LYS A CA 1
ATOM 701 C C . LYS A 1 88 ? -8.448 0.289 -13.557 1.00 69.31 88 LYS A C 1
ATOM 703 O O . LYS A 1 88 ? -8.049 -0.367 -14.511 1.00 69.31 88 LYS A O 1
ATOM 708 N N . GLU A 1 89 ? -7.757 1.315 -13.054 1.00 60.44 89 GLU A N 1
ATOM 709 C CA . GLU A 1 89 ? -6.451 1.752 -13.580 1.00 60.44 89 GLU A CA 1
ATOM 710 C C . GLU A 1 89 ? -5.324 0.729 -13.312 1.00 60.44 89 GLU A C 1
ATOM 712 O O . GLU A 1 89 ? -4.409 0.581 -14.124 1.00 60.44 89 GLU A O 1
ATOM 717 N N . ASN A 1 90 ? -5.381 -0.012 -12.198 1.00 55.69 90 ASN A N 1
ATOM 718 C CA . ASN A 1 90 ? -4.395 -1.047 -11.853 1.00 55.69 90 ASN A CA 1
ATOM 719 C C . ASN A 1 90 ? -4.606 -2.389 -12.585 1.00 55.69 90 ASN A C 1
ATOM 721 O O . ASN A 1 90 ? -3.812 -3.305 -12.384 1.00 55.69 90 ASN A O 1
ATOM 725 N N . ASN A 1 91 ? -5.596 -2.504 -13.480 1.00 52.56 91 ASN A N 1
ATOM 726 C CA . ASN A 1 91 ? -5.699 -3.641 -14.407 1.00 52.56 91 ASN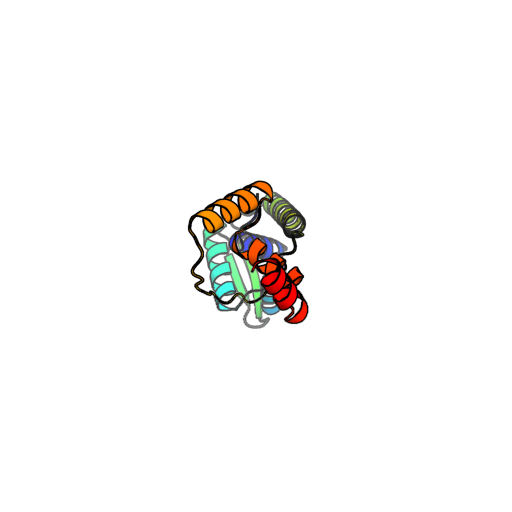 A CA 1
ATOM 727 C C . ASN A 1 91 ? -4.556 -3.682 -15.443 1.00 52.56 91 ASN A C 1
ATOM 729 O O . ASN A 1 91 ? -4.448 -4.645 -16.200 1.00 52.56 91 ASN A O 1
ATOM 733 N N . ASN A 1 92 ? -3.664 -2.685 -15.455 1.00 51.88 92 ASN A N 1
ATOM 734 C CA . ASN A 1 92 ? -2.340 -2.820 -16.056 1.00 51.88 92 ASN A CA 1
ATOM 735 C C . ASN A 1 92 ? -1.496 -3.777 -15.205 1.00 51.88 92 ASN A C 1
ATOM 737 O O . ASN A 1 92 ? -0.737 -3.363 -14.328 1.00 51.88 92 ASN A O 1
ATOM 741 N N . VAL A 1 93 ? -1.675 -5.071 -15.474 1.00 52.66 93 VAL A N 1
ATOM 742 C CA . VAL A 1 93 ? -0.914 -6.193 -14.924 1.00 52.66 93 VAL A CA 1
ATOM 743 C C . VAL A 1 93 ? 0.579 -5.869 -14.977 1.00 52.66 93 VAL A C 1
ATOM 745 O O . VAL A 1 93 ? 1.213 -5.920 -16.031 1.00 52.66 93 VAL A O 1
ATOM 748 N N . VAL A 1 94 ? 1.167 -5.543 -13.827 1.00 56.59 94 VAL A N 1
ATOM 749 C CA . VAL A 1 94 ? 2.621 -5.530 -13.685 1.00 56.59 94 VAL A CA 1
ATOM 750 C C . VAL A 1 94 ? 3.047 -6.990 -13.661 1.00 56.59 94 VAL A C 1
ATOM 752 O O . VAL A 1 94 ? 2.973 -7.660 -12.636 1.00 56.59 94 VAL A O 1
ATOM 755 N N . ASN A 1 95 ? 3.432 -7.502 -14.825 1.00 50.91 95 ASN A N 1
ATOM 756 C CA . ASN A 1 95 ? 3.896 -8.870 -14.977 1.00 50.91 95 ASN A CA 1
ATOM 757 C C . ASN A 1 95 ? 5.313 -8.973 -14.378 1.00 50.91 95 ASN A C 1
ATOM 759 O O . ASN A 1 95 ? 6.300 -8.579 -15.002 1.00 50.91 95 ASN A O 1
ATOM 763 N N . ILE A 1 96 ? 5.422 -9.446 -13.133 1.00 55.62 96 ILE A N 1
ATOM 764 C CA . ILE A 1 96 ? 6.693 -9.618 -12.400 1.00 55.62 96 ILE A CA 1
ATOM 765 C C . ILE A 1 96 ? 7.367 -10.940 -12.812 1.00 55.62 96 ILE A C 1
ATOM 767 O O . ILE A 1 96 ? 7.850 -11.709 -11.990 1.00 55.62 96 ILE A O 1
ATOM 771 N N . ALA A 1 97 ? 7.414 -11.211 -14.112 1.00 57.03 97 ALA A N 1
ATOM 772 C CA . ALA A 1 97 ? 8.254 -12.245 -14.701 1.00 57.03 97 ALA A CA 1
ATOM 773 C C . ALA A 1 97 ? 9.317 -11.559 -15.564 1.00 57.03 97 ALA A C 1
ATOM 775 O O . ALA A 1 97 ? 9.392 -11.756 -16.774 1.00 57.03 97 ALA A O 1
ATOM 776 N N . LYS A 1 98 ? 10.121 -10.672 -14.960 1.00 59.91 98 LYS A N 1
ATOM 777 C CA . LYS A 1 98 ? 11.292 -10.134 -15.660 1.00 59.91 98 LYS A CA 1
ATOM 778 C C . LYS A 1 98 ? 12.342 -11.246 -15.739 1.00 59.91 98 LYS A C 1
ATOM 780 O O . LYS A 1 98 ? 12.757 -11.733 -14.686 1.00 59.91 98 LYS A O 1
ATOM 785 N N . PRO A 1 99 ? 12.791 -11.648 -16.940 1.00 66.12 99 PRO A N 1
ATOM 786 C CA . PRO A 1 99 ? 13.896 -12.587 -17.061 1.00 66.12 99 PRO A CA 1
ATOM 787 C C . PRO A 1 99 ? 15.137 -11.992 -16.388 1.00 66.12 99 PRO A C 1
ATOM 789 O O . PRO A 1 99 ? 15.430 -10.803 -16.550 1.00 66.12 99 PRO A O 1
ATOM 792 N N . GLN A 1 100 ? 15.854 -12.803 -15.608 1.00 74.50 100 GLN A N 1
ATOM 793 C CA . GLN A 1 100 ? 17.093 -12.364 -14.973 1.00 74.50 100 GLN A CA 1
ATOM 794 C C . GLN A 1 100 ? 18.135 -12.071 -16.058 1.00 74.50 100 GLN A C 1
ATOM 796 O O . GLN A 1 100 ? 18.550 -12.969 -16.790 1.00 74.50 100 GLN A O 1
ATOM 801 N N . LYS A 1 101 ? 18.555 -10.807 -16.171 1.00 79.94 101 LYS A N 1
ATOM 802 C CA . LYS A 1 101 ? 19.609 -10.386 -17.101 1.00 79.94 101 LYS A CA 1
ATOM 803 C C . LYS A 1 101 ? 20.945 -10.323 -16.365 1.00 79.94 101 LYS A C 1
ATOM 805 O O . LYS A 1 101 ? 21.039 -9.700 -15.310 1.00 79.94 101 LYS A O 1
ATOM 810 N N . LYS A 1 102 ? 21.987 -10.927 -16.939 1.00 81.19 102 LYS A N 1
ATOM 811 C CA . LYS A 1 102 ? 23.376 -10.795 -16.475 1.00 81.19 102 LYS A CA 1
ATOM 812 C C . LYS A 1 102 ? 24.090 -9.768 -17.351 1.00 81.19 102 LYS A C 1
ATOM 814 O O . LYS A 1 102 ? 24.034 -9.882 -18.573 1.00 81.19 102 LYS A O 1
ATOM 819 N N . SER A 1 103 ? 24.754 -8.774 -16.757 1.00 85.00 103 SER A N 1
ATOM 820 C CA . SER A 1 103 ? 25.546 -7.828 -17.550 1.00 85.00 103 SER A CA 1
ATOM 821 C C . SER A 1 103 ? 26.776 -8.523 -18.125 1.00 85.00 103 SER A C 1
ATOM 823 O O . SER A 1 103 ? 27.510 -9.192 -17.396 1.00 85.00 103 SER A O 1
ATOM 825 N N . ILE A 1 104 ? 27.016 -8.313 -19.413 1.00 83.75 104 ILE A N 1
ATOM 826 C CA . ILE A 1 104 ? 28.222 -8.746 -20.113 1.00 83.75 104 ILE A CA 1
ATOM 827 C C . ILE A 1 104 ? 28.863 -7.530 -20.778 1.00 83.75 104 ILE A C 1
ATOM 829 O O . ILE A 1 104 ? 28.159 -6.636 -21.250 1.00 83.75 104 ILE A O 1
ATOM 833 N N . SER A 1 105 ? 30.191 -7.509 -20.818 1.00 86.00 105 SER A N 1
ATOM 834 C CA . SER A 1 105 ? 30.954 -6.519 -21.577 1.00 86.00 105 SER A CA 1
ATOM 835 C C . SER A 1 105 ? 31.411 -7.165 -22.877 1.00 86.00 105 SER A C 1
ATOM 837 O O . SER A 1 105 ? 32.028 -8.227 -22.847 1.00 86.00 105 SER A O 1
ATOM 839 N N . VAL A 1 106 ? 31.099 -6.537 -24.010 1.00 84.00 106 VAL A N 1
ATOM 840 C CA . VAL A 1 106 ? 31.494 -7.011 -25.341 1.00 84.00 106 VAL A CA 1
ATOM 841 C C . VAL A 1 106 ? 32.172 -5.866 -26.077 1.00 84.00 106 VAL A C 1
ATOM 843 O O . VAL A 1 106 ? 31.631 -4.761 -26.142 1.00 84.00 106 VAL A O 1
ATOM 846 N N . SER A 1 107 ? 33.349 -6.137 -26.632 1.00 87.62 107 SER A N 1
ATOM 847 C CA . SER A 1 107 ? 34.046 -5.209 -27.518 1.00 87.62 107 SER A CA 1
ATOM 848 C C . SER A 1 107 ? 33.568 -5.431 -28.948 1.00 87.62 107 SER A C 1
ATOM 850 O O . SER A 1 107 ? 33.624 -6.549 -29.451 1.00 87.62 107 SER A O 1
ATOM 852 N N . ILE A 1 108 ? 33.096 -4.368 -29.594 1.00 88.00 108 ILE A N 1
ATOM 853 C CA . ILE A 1 108 ? 32.684 -4.368 -31.000 1.00 88.00 108 ILE A CA 1
ATOM 854 C C . ILE A 1 108 ? 33.244 -3.133 -31.698 1.00 88.00 108 ILE A C 1
ATOM 856 O O . ILE A 1 108 ? 33.464 -2.099 -31.060 1.00 88.00 108 ILE A O 1
ATOM 860 N N . ASP A 1 109 ? 33.423 -3.223 -33.012 1.00 92.00 109 ASP A N 1
ATOM 861 C CA . ASP A 1 109 ? 33.903 -2.105 -33.816 1.00 92.00 109 ASP A CA 1
ATOM 862 C C . ASP A 1 109 ? 32.981 -0.886 -33.729 1.00 92.00 109 ASP A C 1
ATOM 864 O O . ASP A 1 109 ? 31.749 -0.984 -33.721 1.00 92.00 109 ASP A O 1
ATOM 868 N N . PHE A 1 110 ? 33.587 0.303 -33.751 1.00 86.94 110 PHE A N 1
ATOM 869 C CA . PHE A 1 110 ? 32.864 1.572 -33.657 1.00 86.94 110 PHE A CA 1
ATOM 870 C C . PHE A 1 110 ? 31.798 1.732 -34.755 1.00 86.94 110 PHE A C 1
ATOM 872 O O . PHE A 1 110 ? 30.691 2.212 -34.495 1.00 86.94 110 PHE A O 1
ATOM 879 N N . LYS A 1 111 ? 32.101 1.281 -35.981 1.00 90.81 111 LYS A N 1
ATOM 880 C CA . LYS A 1 111 ? 31.158 1.301 -37.112 1.00 90.81 111 LYS A CA 1
ATOM 881 C C . LYS A 1 111 ? 29.929 0.428 -36.836 1.00 90.81 111 LYS A C 1
ATOM 883 O O . LYS A 1 111 ? 28.806 0.884 -37.053 1.00 90.81 111 LYS A O 1
ATOM 888 N N . LEU A 1 112 ? 30.141 -0.771 -36.294 1.00 88.12 112 LEU A N 1
ATOM 889 C CA . LEU A 1 112 ? 29.079 -1.717 -35.951 1.00 88.12 112 LEU A CA 1
ATOM 890 C C . LEU A 1 112 ? 28.211 -1.183 -34.801 1.00 88.12 112 LEU A C 1
ATOM 892 O O . LEU A 1 112 ? 26.986 -1.237 -34.861 1.00 88.12 112 LEU A O 1
ATOM 896 N N . SER A 1 113 ? 28.832 -0.569 -33.789 1.00 89.31 113 SER A N 1
ATOM 897 C CA . SER A 1 113 ? 28.122 0.101 -32.690 1.00 89.31 113 SER A CA 1
ATOM 898 C C .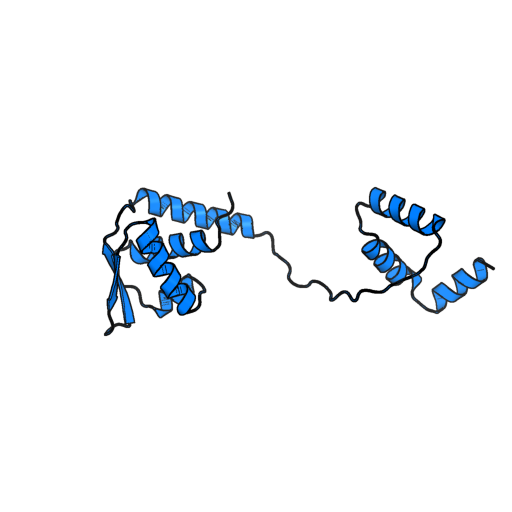 SER A 1 113 ? 27.216 1.235 -33.191 1.00 89.31 113 SER A C 1
ATOM 900 O O . SER A 1 113 ? 26.073 1.380 -32.748 1.00 89.31 113 SER A O 1
ATOM 902 N N . LYS A 1 114 ? 27.674 2.021 -34.176 1.00 91.31 114 LYS A N 1
ATOM 903 C CA . LYS A 1 114 ? 26.860 3.073 -34.806 1.00 91.31 114 LYS A CA 1
ATOM 904 C C . LYS A 1 114 ? 25.670 2.500 -35.584 1.00 91.31 114 LYS A C 1
ATOM 906 O O . LYS A 1 114 ? 24.578 3.057 -35.499 1.00 91.31 114 LYS A O 1
ATOM 911 N N . GLN A 1 115 ? 25.857 1.392 -36.301 1.00 90.44 115 GLN A N 1
ATOM 912 C CA . GLN A 1 115 ? 24.763 0.694 -36.986 1.00 90.44 115 GLN A CA 1
ATOM 913 C C . GLN A 1 115 ? 23.746 0.126 -35.992 1.00 90.44 115 GLN A C 1
ATOM 915 O O . GLN A 1 115 ? 22.552 0.363 -36.153 1.00 90.44 115 GLN A O 1
ATOM 920 N N . LEU A 1 116 ? 24.210 -0.519 -34.918 1.00 90.38 116 LEU A N 1
ATOM 921 C CA . LEU A 1 116 ? 23.352 -1.028 -33.847 1.00 90.38 116 LEU A CA 1
ATOM 922 C C . LEU A 1 116 ? 22.495 0.084 -33.228 1.00 90.38 116 LEU A C 1
ATOM 924 O O . LEU A 1 116 ? 21.309 -0.114 -32.986 1.00 90.38 116 LEU A O 1
ATOM 928 N N . ASN A 1 117 ? 23.070 1.271 -33.017 1.00 90.50 117 ASN A N 1
ATOM 929 C CA . ASN A 1 117 ? 22.327 2.438 -32.534 1.00 90.50 117 ASN A CA 1
ATOM 930 C C . ASN A 1 117 ? 21.227 2.892 -33.490 1.00 90.50 117 ASN A C 1
ATOM 932 O O . ASN A 1 117 ? 20.134 3.227 -33.044 1.00 90.50 117 ASN A O 1
ATOM 936 N N . LYS A 1 118 ? 21.517 2.909 -34.792 1.00 92.50 118 LYS A N 1
ATOM 937 C CA . LYS A 1 118 ? 20.541 3.306 -35.806 1.00 92.50 118 LYS A CA 1
ATOM 938 C C . LYS A 1 118 ? 19.358 2.333 -35.833 1.00 92.50 118 LYS A C 1
ATOM 940 O O . LYS A 1 118 ? 18.217 2.769 -35.755 1.00 92.50 118 LYS A O 1
ATOM 945 N N . VAL A 1 119 ? 19.642 1.031 -35.835 1.00 91.50 119 VAL A N 1
ATOM 946 C CA . VAL A 1 119 ? 18.615 -0.025 -35.812 1.00 91.50 119 VAL A CA 1
ATOM 947 C C . VAL A 1 119 ? 17.799 0.015 -34.514 1.00 91.50 119 VAL A C 1
ATOM 949 O O . VAL A 1 119 ? 16.581 -0.124 -34.549 1.00 91.50 119 VAL A O 1
ATOM 952 N N . ALA A 1 120 ? 18.445 0.271 -33.370 1.00 90.69 120 ALA A N 1
ATOM 953 C CA . ALA A 1 120 ? 17.771 0.467 -32.083 1.00 90.69 120 ALA A CA 1
ATOM 954 C C . ALA A 1 120 ? 16.746 1.606 -32.125 1.00 90.69 120 ALA A C 1
ATOM 956 O O . ALA A 1 120 ? 15.624 1.446 -31.646 1.00 90.69 120 ALA A O 1
ATOM 957 N N . MET A 1 121 ? 17.111 2.734 -32.740 1.00 89.88 121 MET A N 1
ATOM 958 C CA . MET A 1 121 ? 16.208 3.872 -32.909 1.00 89.88 121 MET A CA 1
ATOM 959 C C . MET A 1 121 ? 15.048 3.560 -33.859 1.00 89.88 121 MET A C 1
ATOM 961 O O . MET A 1 121 ? 13.908 3.869 -33.533 1.00 89.88 121 MET A O 1
ATOM 965 N N . GLU A 1 122 ? 15.314 2.927 -35.003 1.00 92.19 122 GLU A N 1
ATOM 966 C CA . GLU A 1 122 ? 14.279 2.594 -35.997 1.00 92.19 122 GLU A CA 1
ATOM 967 C C . GLU A 1 122 ? 13.248 1.590 -35.459 1.00 92.19 122 GLU A C 1
ATOM 969 O O . GLU A 1 122 ? 12.059 1.704 -35.752 1.00 92.19 122 GLU A O 1
ATOM 974 N N . LEU A 1 123 ? 13.687 0.633 -34.637 1.00 88.62 123 LEU A N 1
ATOM 975 C CA . LEU A 1 123 ? 12.831 -0.407 -34.062 1.00 88.62 123 LEU A CA 1
ATOM 976 C C . LEU A 1 123 ? 12.252 -0.047 -32.685 1.00 88.62 123 LEU A C 1
ATOM 978 O O . LEU A 1 123 ? 11.552 -0.871 -32.099 1.00 88.62 123 LEU A O 1
ATOM 982 N N . ASN A 1 124 ? 12.543 1.148 -32.151 1.00 88.94 124 ASN A N 1
ATOM 983 C CA . ASN A 1 124 ? 12.213 1.539 -30.773 1.00 88.94 124 ASN A CA 1
ATOM 984 C C . ASN A 1 124 ? 12.608 0.470 -29.730 1.00 88.94 124 ASN A C 1
ATOM 986 O O . ASN A 1 124 ? 11.883 0.221 -28.767 1.00 88.94 124 ASN A O 1
ATOM 990 N N . ALA A 1 125 ? 13.761 -0.169 -29.929 1.00 87.81 125 ALA A N 1
ATOM 991 C CA . ALA A 1 125 ? 14.268 -1.248 -29.088 1.00 87.81 125 ALA A CA 1
ATOM 992 C C . ALA A 1 125 ? 15.604 -0.858 -28.450 1.00 87.81 125 ALA A C 1
ATOM 994 O O . ALA A 1 125 ? 16.344 -0.008 -28.947 1.00 87.81 125 ALA A O 1
ATOM 995 N N . THR A 1 126 ? 15.959 -1.499 -27.342 1.00 87.62 126 THR A N 1
ATOM 996 C CA . THR A 1 126 ? 17.273 -1.314 -26.721 1.00 87.62 126 THR A CA 1
ATOM 997 C C . THR A 1 126 ? 18.349 -2.130 -27.443 1.00 87.62 126 THR A C 1
ATOM 999 O O . THR A 1 126 ? 18.088 -3.175 -28.040 1.00 87.62 126 THR A O 1
ATOM 1002 N N . ARG A 1 127 ? 19.613 -1.690 -27.347 1.00 86.50 127 ARG A N 1
ATOM 1003 C CA . ARG A 1 127 ? 20.768 -2.425 -27.904 1.00 86.50 127 ARG A CA 1
ATOM 1004 C C . ARG A 1 127 ? 20.815 -3.879 -27.422 1.00 86.50 127 ARG A C 1
ATOM 1006 O O . ARG A 1 127 ? 21.139 -4.772 -28.196 1.00 86.50 127 ARG A O 1
ATOM 1013 N N . SER A 1 128 ? 20.504 -4.104 -26.145 1.00 85.94 128 SER A N 1
ATOM 1014 C CA . SER A 1 128 ? 20.499 -5.435 -25.538 1.00 85.94 128 SER A CA 1
ATOM 1015 C C . SER A 1 128 ? 19.372 -6.310 -26.079 1.00 85.94 128 SER A C 1
ATOM 1017 O O . SER A 1 128 ? 19.608 -7.483 -26.333 1.00 85.94 128 SER A O 1
ATOM 1019 N N . GLU A 1 129 ? 18.184 -5.756 -26.323 1.00 86.31 129 GLU A N 1
ATOM 1020 C CA . GLU A 1 129 ? 17.074 -6.493 -26.941 1.00 86.31 129 GLU A CA 1
ATOM 1021 C C . GLU A 1 129 ? 17.398 -6.930 -28.369 1.00 86.31 129 GLU A C 1
ATOM 1023 O O . GLU A 1 129 ? 17.145 -8.078 -28.724 1.00 86.31 129 GLU A O 1
ATOM 1028 N N . ILE A 1 130 ? 18.029 -6.063 -29.167 1.00 88.19 130 ILE A N 1
ATOM 1029 C CA . ILE A 1 130 ? 18.464 -6.428 -30.524 1.00 88.19 130 ILE A CA 1
ATOM 1030 C C . ILE A 1 130 ? 19.484 -7.567 -30.479 1.00 88.19 130 ILE A C 1
ATOM 1032 O O . ILE A 1 130 ? 19.354 -8.539 -31.220 1.00 88.19 130 ILE A O 1
ATOM 1036 N N . ILE A 1 131 ? 20.476 -7.478 -29.590 1.00 88.38 131 ILE A N 1
ATOM 1037 C CA . ILE A 1 131 ? 21.487 -8.531 -29.429 1.00 88.38 131 ILE A CA 1
ATOM 1038 C C . ILE A 1 131 ? 20.841 -9.846 -28.968 1.00 88.38 131 ILE A C 1
ATOM 1040 O O . ILE A 1 131 ? 21.173 -10.901 -29.501 1.00 88.38 131 ILE A O 1
ATOM 1044 N N . GLU A 1 132 ? 19.890 -9.808 -28.029 1.00 86.50 132 GLU A N 1
ATOM 1045 C CA . GLU A 1 132 ? 19.152 -11.001 -27.597 1.00 86.50 132 GLU A CA 1
ATOM 1046 C C . GLU A 1 132 ? 18.392 -11.662 -28.760 1.00 86.50 132 GLU A C 1
ATOM 1048 O O . GLU A 1 132 ? 18.418 -12.886 -28.885 1.00 86.50 132 GLU A O 1
ATOM 1053 N N . VAL A 1 133 ? 17.746 -10.877 -29.630 1.00 87.69 133 VAL A N 1
ATOM 1054 C CA . VAL A 1 133 ? 17.038 -11.392 -30.817 1.00 87.69 133 VAL A CA 1
ATOM 1055 C C . VAL A 1 133 ? 18.013 -11.990 -31.832 1.00 87.69 133 VAL A C 1
ATOM 1057 O O . VAL A 1 133 ? 17.768 -13.084 -32.339 1.00 87.69 133 VAL A O 1
ATOM 1060 N N . LEU A 1 134 ? 19.142 -11.324 -32.091 1.00 86.00 134 LEU A N 1
ATOM 1061 C CA . LEU A 1 134 ? 20.181 -11.836 -32.989 1.00 86.00 134 LEU A CA 1
ATOM 1062 C C . LEU A 1 134 ? 20.737 -13.175 -32.497 1.00 86.00 134 LEU A C 1
ATOM 1064 O O . LEU A 1 134 ? 20.816 -14.127 -33.268 1.00 86.00 134 LEU A O 1
ATOM 1068 N N . ILE A 1 135 ? 21.057 -13.278 -31.205 1.00 86.00 135 ILE A N 1
ATOM 1069 C CA . ILE A 1 135 ? 21.564 -14.521 -30.612 1.00 86.00 135 ILE A CA 1
ATOM 1070 C C . ILE A 1 135 ? 20.500 -15.625 -30.656 1.00 86.00 135 ILE A C 1
ATOM 1072 O O . ILE A 1 135 ? 20.834 -16.771 -30.927 1.00 86.00 135 ILE A O 1
ATOM 1076 N N . ARG A 1 136 ? 19.215 -15.320 -30.437 1.00 85.31 136 ARG A N 1
ATOM 1077 C CA . ARG A 1 136 ? 18.151 -16.338 -30.540 1.00 85.31 136 ARG A CA 1
ATOM 1078 C C . ARG A 1 136 ? 17.979 -16.876 -31.960 1.00 85.31 136 ARG A C 1
ATOM 1080 O O . ARG A 1 136 ? 17.704 -18.060 -32.114 1.00 85.31 136 ARG A O 1
ATOM 1087 N N . ASN A 1 137 ? 18.149 -16.027 -32.971 1.00 83.31 137 ASN A N 1
ATOM 1088 C CA . ASN A 1 137 ? 17.925 -16.400 -34.369 1.00 83.31 137 ASN A CA 1
ATOM 1089 C C . ASN A 1 137 ? 19.146 -17.058 -35.029 1.00 83.31 137 ASN A C 1
ATOM 1091 O O . ASN A 1 137 ? 18.975 -17.882 -35.926 1.00 83.31 137 ASN A O 1
ATOM 1095 N N . PHE A 1 138 ? 20.358 -16.694 -34.596 1.00 78.12 138 PHE A N 1
ATOM 1096 C CA . PHE A 1 138 ? 21.612 -17.109 -35.234 1.00 78.12 138 PHE A CA 1
ATOM 1097 C C . PHE A 1 138 ? 22.609 -17.779 -34.285 1.00 78.12 138 PHE A C 1
ATOM 1099 O O . PHE A 1 138 ? 23.705 -18.113 -34.706 1.00 78.12 138 PHE A O 1
ATOM 1106 N N . GLY A 1 139 ? 22.282 -17.972 -33.007 1.00 73.94 139 GLY A N 1
ATOM 1107 C CA . GLY A 1 139 ? 23.226 -18.455 -31.993 1.00 73.94 139 GLY A CA 1
ATOM 1108 C C . GLY A 1 139 ? 23.503 -19.960 -32.000 1.00 73.94 139 GLY A C 1
ATOM 1109 O O . GLY A 1 139 ? 24.229 -20.429 -31.124 1.00 73.94 139 GLY A O 1
ATOM 1110 N N . SER A 1 140 ? 22.938 -20.735 -32.933 1.00 80.62 140 SER A N 1
ATOM 1111 C CA . SER A 1 140 ? 23.277 -22.157 -33.050 1.00 80.62 140 SER A CA 1
ATOM 1112 C C . SER A 1 140 ? 24.631 -22.341 -33.744 1.00 80.62 140 SER A C 1
ATOM 1114 O O . SER A 1 140 ? 24.987 -21.614 -34.672 1.00 80.62 140 SER A O 1
ATOM 1116 N N . LYS A 1 141 ? 25.401 -23.338 -33.294 1.00 76.88 141 LYS A N 1
ATOM 1117 C CA . LYS A 1 141 ? 26.759 -23.613 -33.791 1.00 76.88 141 LYS A CA 1
ATOM 1118 C C . LYS A 1 141 ? 26.800 -23.818 -35.312 1.00 76.88 141 LYS A C 1
ATOM 1120 O O . LYS A 1 141 ? 27.721 -23.338 -35.960 1.00 76.88 141 LYS A O 1
ATOM 1125 N N . GLU A 1 142 ? 25.795 -24.496 -35.857 1.00 75.62 142 GLU A N 1
ATOM 1126 C CA . GLU A 1 142 ? 25.672 -24.825 -37.284 1.00 75.62 142 GLU A CA 1
ATOM 1127 C C . GLU A 1 142 ? 25.311 -23.611 -38.150 1.00 75.62 142 GLU A C 1
ATOM 1129 O O . GLU A 1 142 ? 25.686 -23.546 -39.320 1.00 75.62 142 GLU A O 1
ATOM 1134 N N . GLN A 1 143 ? 24.584 -22.637 -37.593 1.00 73.56 143 GLN A N 1
ATOM 1135 C CA . GLN A 1 143 ? 24.277 -21.385 -38.286 1.00 73.56 143 GLN A CA 1
ATOM 1136 C C . GLN A 1 143 ? 25.472 -20.434 -38.255 1.00 73.56 143 GLN A C 1
ATOM 1138 O O . GLN A 1 143 ? 25.788 -19.821 -39.270 1.00 73.56 143 GLN A O 1
ATOM 1143 N N . LEU A 1 144 ? 26.163 -20.344 -37.115 1.00 74.31 144 LEU A N 1
ATOM 1144 C CA . LEU A 1 144 ? 27.360 -19.516 -37.001 1.00 74.31 144 LEU A CA 1
ATOM 1145 C C . LEU A 1 144 ? 28.483 -20.031 -37.898 1.00 74.31 144 LEU A C 1
ATOM 1147 O O . LEU A 1 144 ? 29.114 -19.218 -38.562 1.00 74.31 144 LEU A O 1
ATOM 1151 N N . SER A 1 145 ? 28.709 -21.348 -37.976 1.00 75.38 145 SER A N 1
ATOM 1152 C CA . SER 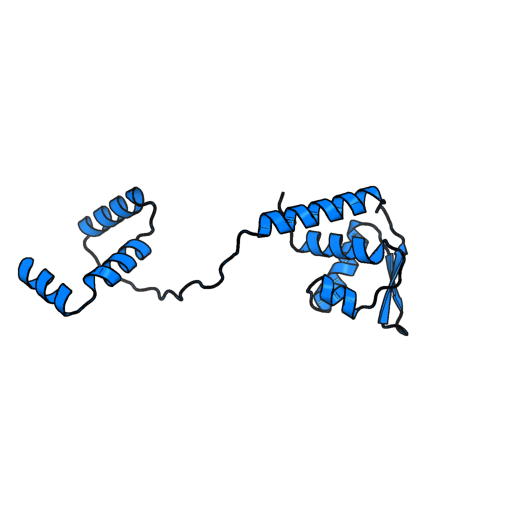A 1 145 ? 29.764 -21.897 -38.839 1.00 75.38 145 SER A CA 1
ATOM 1153 C C . SER A 1 145 ? 29.560 -21.525 -40.307 1.00 75.38 145 SER A C 1
ATOM 1155 O O . SER A 1 145 ? 30.505 -21.078 -40.942 1.00 75.38 145 SER A O 1
ATOM 1157 N N . LYS A 1 146 ? 28.320 -21.593 -40.811 1.00 72.62 146 LYS A N 1
ATOM 1158 C CA . LYS A 1 146 ? 27.991 -21.173 -42.182 1.00 72.62 146 LYS A CA 1
ATOM 1159 C C . LYS A 1 146 ? 28.222 -19.678 -42.410 1.00 72.62 146 LYS A C 1
ATOM 1161 O O . LYS A 1 146 ? 28.812 -19.297 -43.407 1.00 72.62 146 LYS A O 1
ATOM 1166 N N . ILE A 1 147 ? 27.818 -18.831 -41.460 1.00 74.31 147 ILE A N 1
ATOM 1167 C CA . ILE A 1 147 ? 28.020 -17.375 -41.558 1.00 74.31 147 ILE A CA 1
ATOM 1168 C C . ILE A 1 147 ? 29.514 -17.012 -41.543 1.00 74.31 147 ILE A C 1
ATOM 1170 O O . ILE A 1 147 ? 29.918 -16.079 -42.230 1.00 74.31 147 ILE A O 1
ATOM 1174 N N . PHE A 1 148 ? 30.335 -17.725 -40.766 1.00 71.81 148 PHE A N 1
ATOM 1175 C CA . PHE A 1 148 ? 31.785 -17.510 -40.740 1.00 71.81 148 PHE A CA 1
ATOM 1176 C C . PHE A 1 148 ? 32.486 -18.024 -42.003 1.00 71.81 148 PHE A C 1
ATOM 1178 O O . PHE A 1 148 ? 33.463 -17.411 -42.421 1.00 71.81 148 PHE A O 1
ATOM 1185 N N . GLU A 1 149 ? 31.997 -19.108 -42.606 1.00 70.38 149 GLU A N 1
ATOM 1186 C CA . GLU A 1 149 ? 32.499 -19.621 -43.888 1.00 70.38 149 GLU A CA 1
ATOM 1187 C C . GLU A 1 149 ? 32.150 -18.687 -45.058 1.00 70.38 149 GLU A C 1
ATOM 1189 O O . GLU A 1 149 ? 33.000 -18.455 -45.909 1.00 70.38 149 GLU A O 1
ATOM 1194 N N . ASP A 1 150 ? 30.956 -18.085 -45.064 1.00 59.62 150 ASP A N 1
ATOM 1195 C CA . ASP A 1 150 ? 30.518 -17.139 -46.107 1.00 59.62 150 ASP A CA 1
ATOM 1196 C C . ASP A 1 150 ? 31.157 -15.736 -45.983 1.00 59.62 150 ASP A C 1
ATOM 1198 O O . ASP A 1 150 ? 31.065 -14.922 -46.904 1.00 59.62 150 ASP A O 1
ATOM 1202 N N . ALA A 1 151 ? 31.764 -15.419 -44.834 1.00 58.25 151 ALA A N 1
ATOM 1203 C CA . ALA A 1 151 ? 32.374 -14.117 -44.545 1.00 58.25 151 ALA A CA 1
ATOM 1204 C C . ALA A 1 151 ? 33.912 -14.093 -44.675 1.00 58.25 151 ALA A C 1
ATOM 1206 O O . ALA A 1 151 ? 34.506 -13.029 -44.468 1.00 58.25 151 ALA A O 1
ATOM 1207 N N . ALA A 1 152 ? 34.539 -15.238 -44.971 1.00 50.56 152 ALA A N 1
ATOM 1208 C CA . ALA A 1 152 ? 35.978 -15.393 -45.215 1.00 50.56 152 ALA A CA 1
ATOM 1209 C C . ALA A 1 152 ? 36.313 -15.264 -46.709 1.00 50.56 152 ALA A C 1
ATOM 1211 O O . ALA A 1 152 ? 37.361 -14.647 -47.010 1.00 50.56 152 ALA A O 1
#

Foldseek 3Di:
DADDLLLLLLLLVLLVAVVQDWAAPVRSCVSSVDDPVVVVVSQVVNCVVQVWDWDQDPVRNTIHTPGRRNDDPVNNVVSVVNNVVNVVVVVPDPPPPDPDDDDDDDDDDPVVVVVLVVVCVVVVHDSVVVVVVCCVVQVDPVSVVVVVVVVD

Sequence (152 aa):
MKLSTKQIRLHKLAILLCDGAEVKSERIMAELECSAPTFTRTLREFKEEYGAEVAYKKASQSYVLINKGVIISQDIEQMKQRLLENKKENNNVVNIAKPQKKSISVSIDFKLSKQLNKVAMELNATRSEIIEVLIRNFGSKEQLSKIFEDAA

Organism: Aeromonas veronii (NCBI:txid654)

Secondary structure (DSSP, 8-state):
-PPPHHHHHHHHHHHHHTT-S-EEHHHHHHHHT--HHHHHHHHHHHHHHH--EEEEETTTTEEEEEE-TT--HHHHHHHHHHHHHHHHHTTS--------PPP------HHHHHHHHHHHHHTT--HHHHHHHHHHHH-SHHHHHHHHHHT-